Protein AF-A0A448WS96-F1 (afdb_monomer)

Secondary structure (DSSP, 8-state):
---TTTHHHHHHHHT----TTPEEEE-SSSTTSEEEEPPTTEESTTS-EE-------THHHHHHHHHHHHHHHHHHT-

Sequence (78 aa):
MLSANRCFIQAACSLRPCLNDGACRLVSTDSRGYQCTCTGGFTGANCELAILEAGIGAGAIAAIIILLLLLIGTVFTL

Solvent-accessible surface area (backbone atoms only — not comparable to full-atom values): 4682 Å² total; per-residue (Å²): 134,88,62,87,74,57,64,58,33,64,44,36,55,72,69,57,61,33,33,78,84,18,48,65,41,76,34,91,87,41,97,72,16,43,48,48,48,53,39,93,55,36,34,70,82,31,21,76,38,70,49,80,74,74,87,63,65,85,62,62,65,51,55,54,53,52,53,52,53,52,53,53,52,54,62,74,77,106

Structure (mmCIF, N/CA/C/O backbone):
data_AF-A0A448WS96-F1
#
_entry.id   AF-A0A448WS96-F1
#
loop_
_atom_site.group_PDB
_atom_site.id
_atom_site.type_symbol
_atom_site.label_atom_id
_atom_site.label_alt_id
_atom_site.label_comp_id
_atom_site.label_asym_id
_atom_site.label_entity_id
_atom_site.label_seq_id
_atom_site.pdbx_PDB_ins_code
_atom_site.Cartn_x
_atom_site.Cartn_y
_atom_site.Cartn_z
_atom_site.occupancy
_atom_site.B_iso_or_equiv
_atom_site.auth_seq_id
_atom_site.auth_comp_id
_atom_site.auth_asym_id
_atom_site.auth_atom_id
_atom_site.pdbx_PDB_model_num
ATOM 1 N N . MET A 1 1 ? 26.674 1.136 -28.491 1.00 42.16 1 MET A N 1
ATOM 2 C CA . MET A 1 1 ? 25.995 0.099 -27.683 1.00 42.16 1 MET A CA 1
ATOM 3 C C . MET A 1 1 ? 25.013 0.805 -26.753 1.00 42.16 1 MET A C 1
ATOM 5 O O . MET A 1 1 ? 25.424 1.316 -25.718 1.00 42.16 1 MET A O 1
ATOM 9 N N . LEU A 1 2 ? 23.750 0.973 -27.167 1.00 51.38 2 LEU A N 1
ATOM 10 C CA . LEU A 1 2 ? 22.748 1.653 -26.338 1.00 51.38 2 LEU A CA 1
ATOM 11 C C . LEU A 1 2 ? 22.346 0.753 -25.158 1.00 51.38 2 LEU A C 1
ATOM 13 O O . LEU A 1 2 ? 21.619 -0.214 -25.328 1.00 51.38 2 LEU A O 1
ATOM 17 N N . SER A 1 3 ? 22.878 1.109 -23.987 1.00 56.03 3 SER A N 1
ATOM 18 C CA . SER A 1 3 ? 22.370 0.913 -22.623 1.00 56.03 3 SER A CA 1
ATOM 19 C C . SER A 1 3 ? 21.454 -0.298 -22.364 1.00 56.03 3 SER A C 1
ATOM 21 O O . SER A 1 3 ? 20.246 -0.255 -22.601 1.00 56.03 3 SER A O 1
ATOM 23 N N . ALA A 1 4 ? 22.016 -1.313 -21.701 1.00 60.22 4 ALA A N 1
ATOM 24 C CA . ALA A 1 4 ? 21.315 -2.451 -21.096 1.00 60.22 4 ALA A CA 1
ATOM 25 C C . ALA A 1 4 ? 20.246 -2.066 -20.042 1.00 60.22 4 A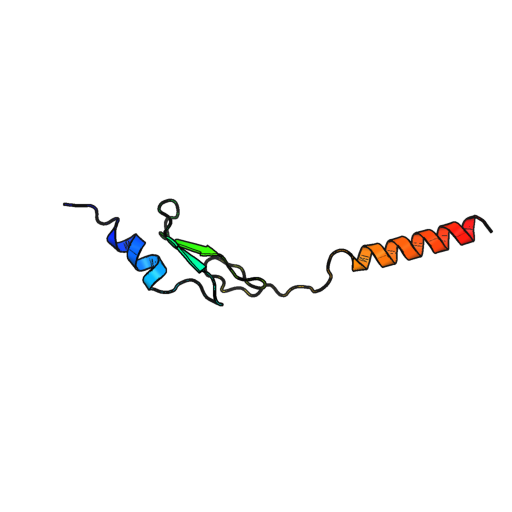LA A C 1
ATOM 27 O O . ALA A 1 4 ? 19.554 -2.935 -19.522 1.00 60.22 4 ALA A O 1
ATOM 28 N N . ASN A 1 5 ? 20.073 -0.773 -19.743 1.00 61.31 5 ASN A N 1
ATOM 29 C CA . ASN A 1 5 ? 19.207 -0.286 -18.672 1.00 61.31 5 ASN A CA 1
ATOM 30 C C . ASN A 1 5 ? 17.786 0.104 -19.126 1.00 61.31 5 ASN A C 1
ATOM 32 O O . ASN A 1 5 ? 16.990 0.542 -18.306 1.00 61.31 5 ASN A O 1
ATOM 36 N N . ARG A 1 6 ? 17.445 -0.018 -20.420 1.00 64.81 6 ARG A N 1
ATOM 37 C CA . ARG A 1 6 ? 16.085 0.295 -20.922 1.00 64.81 6 ARG A CA 1
ATOM 38 C C . ARG A 1 6 ? 15.188 -0.928 -21.127 1.00 64.81 6 ARG A C 1
ATOM 40 O O . ARG A 1 6 ? 13.975 -0.799 -21.020 1.00 64.81 6 ARG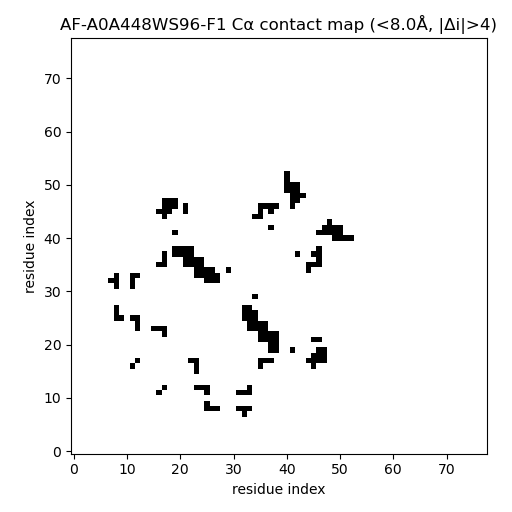 A O 1
ATOM 47 N N . CYS A 1 7 ? 15.758 -2.109 -21.372 1.00 64.81 7 CYS A N 1
ATOM 48 C CA . CYS A 1 7 ? 14.970 -3.332 -21.568 1.00 64.81 7 CYS A CA 1
ATOM 49 C C . CYS A 1 7 ? 14.423 -3.893 -20.242 1.00 64.81 7 CYS A C 1
ATOM 51 O O . CYS A 1 7 ? 13.299 -4.385 -20.202 1.00 64.81 7 CYS A O 1
ATOM 53 N N . PHE A 1 8 ? 15.196 -3.774 -19.154 1.00 64.00 8 PHE A N 1
ATOM 54 C CA . PHE A 1 8 ? 14.814 -4.266 -17.826 1.00 64.00 8 PHE A CA 1
ATOM 55 C C . PHE A 1 8 ? 13.646 -3.478 -17.219 1.00 64.00 8 PHE A C 1
ATOM 57 O O . PHE A 1 8 ? 12.690 -4.071 -16.727 1.00 64.00 8 PHE A O 1
ATOM 64 N N . ILE A 1 9 ? 13.678 -2.147 -17.332 1.00 66.12 9 ILE A N 1
ATOM 65 C CA . ILE A 1 9 ? 12.616 -1.280 -16.807 1.00 66.12 9 ILE A CA 1
ATOM 66 C C . ILE A 1 9 ? 11.291 -1.595 -17.508 1.00 66.12 9 ILE A C 1
ATOM 68 O O . ILE A 1 9 ? 10.293 -1.823 -16.847 1.00 66.12 9 ILE A O 1
ATOM 72 N N . GLN A 1 10 ? 11.276 -1.734 -18.836 1.00 67.12 10 GLN A N 1
ATOM 73 C CA . GLN A 1 10 ? 10.049 -2.054 -19.578 1.00 67.12 10 GLN A CA 1
ATOM 74 C C . GLN A 1 10 ? 9.454 -3.433 -19.209 1.00 67.12 10 GLN A C 1
ATOM 76 O O . GLN A 1 10 ? 8.231 -3.607 -19.190 1.00 67.12 10 GLN A O 1
ATOM 81 N N . ALA A 1 11 ? 10.300 -4.417 -18.889 1.00 77.00 11 ALA A N 1
ATOM 82 C CA . ALA A 1 11 ? 9.854 -5.742 -18.459 1.00 77.00 11 ALA A CA 1
ATOM 83 C C . ALA A 1 11 ? 9.214 -5.729 -17.060 1.00 77.00 11 ALA A C 1
ATOM 85 O O . ALA A 1 11 ? 8.344 -6.554 -16.785 1.00 77.00 11 ALA A O 1
ATOM 86 N N . ALA A 1 12 ? 9.586 -4.776 -16.203 1.00 85.12 12 ALA A N 1
ATOM 87 C CA . ALA A 1 12 ? 9.205 -4.762 -14.798 1.00 85.12 12 ALA A CA 1
ATOM 88 C C . ALA A 1 12 ? 7.682 -4.785 -14.575 1.00 85.12 12 ALA A C 1
ATOM 90 O O . ALA A 1 12 ? 7.184 -5.669 -13.887 1.00 85.12 12 ALA A O 1
ATOM 91 N N . CYS A 1 13 ? 6.917 -3.896 -15.220 1.00 90.50 13 CYS A N 1
ATOM 92 C CA . CYS A 1 13 ? 5.449 -3.953 -15.150 1.00 90.50 13 CYS A CA 1
ATOM 93 C C . CYS A 1 13 ? 4.825 -5.008 -16.075 1.00 90.50 13 CYS A C 1
ATOM 95 O O . CYS A 1 13 ? 3.710 -5.460 -15.816 1.00 90.50 13 CYS A O 1
ATOM 97 N N . SER A 1 14 ? 5.531 -5.434 -17.126 1.00 89.06 14 SER A N 1
ATOM 98 C CA . SER A 1 14 ? 5.041 -6.459 -18.062 1.00 89.06 14 SER A CA 1
ATOM 99 C C . SER A 1 14 ? 4.888 -7.831 -17.394 1.00 89.06 14 SER A C 1
ATOM 101 O O . SER A 1 14 ? 4.023 -8.611 -17.780 1.00 89.06 14 SER A O 1
ATOM 103 N N . LEU A 1 15 ? 5.677 -8.101 -16.349 1.00 90.25 15 LEU A N 1
ATOM 104 C CA . LEU A 1 15 ? 5.572 -9.305 -15.516 1.00 90.25 15 LEU A CA 1
ATOM 105 C C . LEU A 1 15 ? 4.390 -9.277 -14.533 1.00 90.25 15 LEU A C 1
ATOM 107 O O . LEU A 1 15 ? 4.186 -10.252 -13.817 1.00 90.25 15 LEU A O 1
ATOM 111 N N . ARG A 1 16 ? 3.615 -8.183 -14.501 1.00 92.31 16 ARG A N 1
ATOM 112 C CA . ARG A 1 16 ? 2.479 -7.970 -13.588 1.00 92.31 16 ARG A CA 1
ATOM 113 C C . ARG A 1 16 ? 2.843 -8.261 -12.116 1.00 92.31 16 ARG A C 1
ATOM 115 O O . ARG A 1 16 ? 2.188 -9.084 -11.484 1.00 92.31 16 ARG A O 1
ATOM 122 N N . PRO A 1 17 ? 3.880 -7.599 -11.565 1.00 93.25 17 PRO A N 1
ATOM 123 C CA . PRO A 1 17 ? 4.356 -7.874 -10.210 1.00 93.25 17 PRO A CA 1
ATOM 124 C C . PRO A 1 17 ? 3.369 -7.415 -9.128 1.00 93.25 17 PRO A C 1
ATOM 126 O O . PRO A 1 17 ? 3.327 -8.011 -8.059 1.00 93.25 17 PRO A O 1
ATOM 129 N N . CYS A 1 18 ? 2.563 -6.384 -9.400 1.00 96.88 18 CYS A N 1
ATOM 130 C CA . CYS A 1 18 ? 1.562 -5.882 -8.462 1.00 96.88 18 CYS A CA 1
ATOM 131 C C . CYS A 1 18 ? 0.346 -6.817 -8.410 1.00 96.88 18 CYS A C 1
ATOM 133 O O . CYS A 1 18 ? -0.325 -7.032 -9.421 1.00 96.88 18 CYS A O 1
ATOM 135 N N . LEU A 1 19 ? 0.066 -7.351 -7.225 1.00 95.88 19 LEU A N 1
ATOM 136 C CA . LEU A 1 19 ? -1.050 -8.242 -6.923 1.00 95.88 19 LEU A CA 1
ATOM 137 C C . LEU A 1 19 ? -2.289 -7.447 -6.481 1.00 95.88 19 LEU A C 1
ATOM 139 O O . LEU A 1 19 ? -2.221 -6.234 -6.289 1.00 95.88 19 LEU A O 1
ATOM 143 N N . ASN A 1 20 ? -3.419 -8.144 -6.316 1.00 95.00 20 ASN A N 1
ATOM 144 C CA . ASN A 1 20 ? -4.656 -7.600 -5.732 1.00 95.00 20 ASN A CA 1
ATOM 145 C C . ASN A 1 20 ? -5.115 -6.276 -6.375 1.00 95.00 20 ASN A C 1
ATOM 147 O O . ASN A 1 20 ? -5.403 -5.290 -5.699 1.00 95.00 20 ASN A O 1
ATOM 151 N N . ASP A 1 21 ? -5.121 -6.250 -7.710 1.00 94.12 21 ASP A N 1
ATOM 152 C CA . ASP A 1 21 ? -5.500 -5.089 -8.526 1.00 94.12 21 ASP A CA 1
ATOM 153 C C . ASP A 1 21 ? -4.639 -3.828 -8.299 1.00 94.12 21 ASP A C 1
AT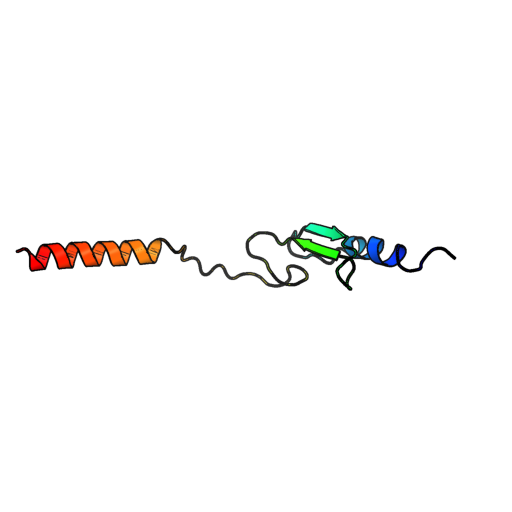OM 155 O O . ASP A 1 21 ? -5.031 -2.716 -8.653 1.00 94.12 21 ASP A O 1
ATOM 159 N N . GLY A 1 22 ? -3.428 -3.989 -7.754 1.00 95.06 22 GLY A N 1
ATOM 160 C CA . GLY A 1 22 ? -2.454 -2.911 -7.625 1.00 95.06 22 GLY A CA 1
ATOM 161 C C . GLY A 1 22 ? -1.995 -2.365 -8.983 1.00 95.06 22 GLY A C 1
ATOM 162 O O . GLY A 1 22 ? -1.693 -3.111 -9.917 1.00 95.06 22 GLY A O 1
ATOM 163 N N . ALA A 1 23 ? -1.886 -1.041 -9.091 1.00 95.31 23 ALA A N 1
ATOM 164 C CA . ALA A 1 23 ? -1.429 -0.375 -10.306 1.00 95.31 23 ALA A CA 1
ATOM 165 C C . ALA A 1 23 ? 0.105 -0.339 -10.367 1.00 95.31 23 ALA A C 1
ATOM 167 O O . ALA A 1 23 ? 0.763 0.154 -9.449 1.00 95.31 23 ALA A O 1
ATOM 168 N N . CYS A 1 24 ? 0.681 -0.820 -11.470 1.00 94.50 24 CYS A N 1
ATOM 169 C CA . CYS A 1 24 ? 2.127 -0.811 -11.683 1.00 94.50 24 CYS A CA 1
ATOM 170 C C . CYS A 1 24 ? 2.587 0.452 -12.415 1.00 94.50 24 CYS A C 1
ATOM 172 O O . CYS A 1 24 ? 2.031 0.814 -13.454 1.00 94.50 24 CYS A O 1
ATOM 174 N N . ARG A 1 25 ? 3.648 1.092 -11.914 1.00 92.81 25 ARG A N 1
ATOM 175 C CA . ARG A 1 25 ? 4.312 2.228 -12.564 1.00 92.81 25 ARG A CA 1
ATOM 176 C C . ARG A 1 25 ? 5.805 1.973 -12.703 1.00 92.81 25 ARG A C 1
ATOM 178 O O . ARG A 1 25 ? 6.465 1.621 -11.731 1.00 92.81 25 ARG A O 1
ATOM 185 N N . LEU A 1 26 ? 6.345 2.223 -13.893 1.00 90.31 26 LEU A N 1
ATOM 186 C CA . LEU A 1 26 ? 7.786 2.188 -14.138 1.00 90.31 26 LEU A CA 1
ATOM 187 C C . LEU A 1 26 ? 8.470 3.387 -13.479 1.00 90.31 26 LEU A C 1
ATOM 189 O O . LEU A 1 26 ? 8.036 4.525 -13.660 1.00 90.31 26 LEU A O 1
ATOM 193 N N . VAL A 1 27 ? 9.540 3.136 -12.728 1.00 88.25 27 VAL A N 1
ATOM 194 C CA . VAL A 1 27 ? 10.328 4.178 -12.055 1.00 88.25 27 VAL A CA 1
ATOM 195 C C . VAL A 1 27 ? 11.816 3.889 -12.212 1.00 88.25 27 VAL A C 1
ATOM 197 O O . VAL A 1 27 ? 12.260 2.767 -12.013 1.00 88.25 27 VAL A O 1
ATOM 200 N N . SER A 1 28 ? 12.604 4.907 -12.557 1.00 82.44 28 SER A N 1
ATOM 201 C CA . SER A 1 28 ? 14.058 4.761 -12.757 1.00 82.44 28 SER A CA 1
ATOM 202 C C . SER A 1 28 ? 14.872 4.924 -11.469 1.00 82.44 28 SER A C 1
ATOM 204 O O . SER A 1 28 ? 16.081 4.716 -11.479 1.00 82.44 28 SER A O 1
ATOM 206 N N . THR A 1 29 ? 14.230 5.362 -10.384 1.00 81.12 29 THR A N 1
ATOM 207 C CA . THR A 1 29 ? 14.862 5.663 -9.090 1.00 81.12 29 THR A CA 1
ATOM 208 C C . THR A 1 29 ? 14.867 4.476 -8.133 1.00 81.12 29 THR A C 1
ATOM 210 O O . THR A 1 29 ? 15.631 4.474 -7.175 1.00 81.12 29 THR A O 1
ATOM 213 N N . ASP A 1 30 ? 14.013 3.481 -8.372 1.00 79.56 30 ASP A N 1
ATOM 214 C CA . ASP A 1 30 ? 13.993 2.233 -7.613 1.00 79.56 30 ASP A CA 1
ATOM 215 C C . ASP A 1 30 ? 14.877 1.206 -8.330 1.00 79.56 30 ASP A C 1
ATOM 217 O O . ASP A 1 30 ? 14.817 1.077 -9.555 1.00 79.56 30 ASP A O 1
ATOM 221 N N . SER A 1 31 ? 15.677 0.448 -7.579 1.00 81.88 31 SER A N 1
ATOM 222 C CA . SER A 1 31 ? 16.524 -0.617 -8.129 1.00 81.88 31 SER A CA 1
ATOM 223 C C . SER A 1 31 ? 15.719 -1.719 -8.825 1.00 81.88 31 SER A C 1
ATOM 225 O O . SER A 1 31 ? 16.247 -2.418 -9.688 1.00 81.88 31 SER A O 1
ATOM 227 N N . ARG A 1 32 ? 14.430 -1.853 -8.493 1.00 82.50 32 ARG A N 1
ATOM 228 C CA . ARG A 1 32 ? 13.491 -2.789 -9.121 1.00 82.50 32 ARG A CA 1
ATOM 229 C C . ARG A 1 32 ? 12.964 -2.298 -10.467 1.00 82.50 32 ARG A C 1
ATOM 231 O O . ARG A 1 32 ? 12.456 -3.104 -11.239 1.00 82.50 32 ARG A O 1
ATOM 238 N N . GLY A 1 33 ? 13.055 -1.001 -10.760 1.00 88.31 33 GLY A N 1
ATOM 239 C CA . GLY A 1 33 ? 12.547 -0.424 -12.007 1.00 88.31 33 GLY A CA 1
ATOM 240 C C . GLY A 1 33 ? 11.030 -0.202 -12.057 1.00 88.31 33 GLY A C 1
ATOM 241 O O . GLY A 1 33 ? 10.508 0.262 -13.072 1.00 88.31 33 GLY A O 1
ATOM 242 N N . TYR A 1 34 ? 10.306 -0.519 -10.981 1.00 90.75 34 TYR A N 1
ATOM 243 C CA . TYR A 1 34 ? 8.863 -0.317 -10.862 1.00 90.75 34 TYR A CA 1
ATOM 244 C C . TYR A 1 34 ? 8.448 -0.017 -9.420 1.00 90.75 34 TYR A C 1
ATOM 246 O O . TYR A 1 34 ? 9.195 -0.249 -8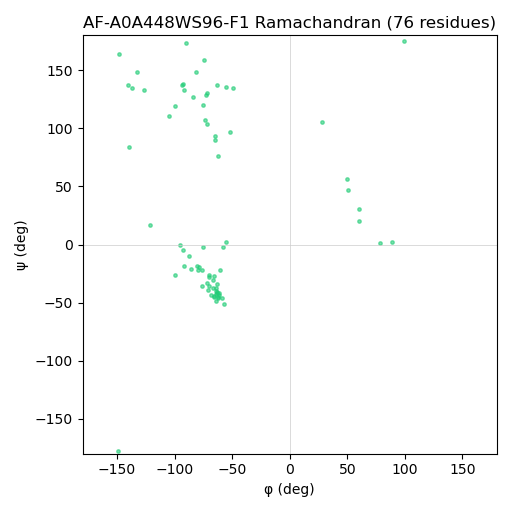.471 1.00 90.75 34 TYR A O 1
ATOM 254 N N . GLN A 1 35 ? 7.230 0.493 -9.277 1.00 94.06 35 GLN A N 1
ATOM 255 C CA . GLN A 1 35 ? 6.556 0.722 -8.012 1.00 94.06 35 GLN A CA 1
ATOM 256 C C . GLN A 1 35 ? 5.077 0.352 -8.152 1.00 94.06 35 GLN A C 1
ATOM 258 O O . GLN A 1 35 ? 4.439 0.706 -9.148 1.00 94.06 35 GLN A O 1
ATOM 263 N N . CYS A 1 36 ? 4.535 -0.330 -7.144 1.00 96.19 36 CYS A N 1
ATOM 264 C CA . CYS A 1 36 ? 3.115 -0.650 -7.059 1.00 96.19 36 CYS A CA 1
ATOM 265 C C . CYS A 1 36 ? 2.358 0.410 -6.254 1.00 96.19 36 CYS A C 1
ATOM 267 O O . CYS A 1 36 ? 2.823 0.874 -5.215 1.00 96.19 36 CYS A O 1
ATOM 269 N N . THR A 1 37 ? 1.181 0.791 -6.741 1.00 96.50 37 THR A N 1
ATOM 270 C CA . THR A 1 37 ? 0.178 1.551 -5.987 1.00 96.50 37 THR A CA 1
ATOM 271 C C . THR A 1 37 ? -0.936 0.587 -5.609 1.00 96.50 37 THR A C 1
ATOM 273 O O . THR A 1 37 ? -1.645 0.102 -6.490 1.00 96.50 37 THR A O 1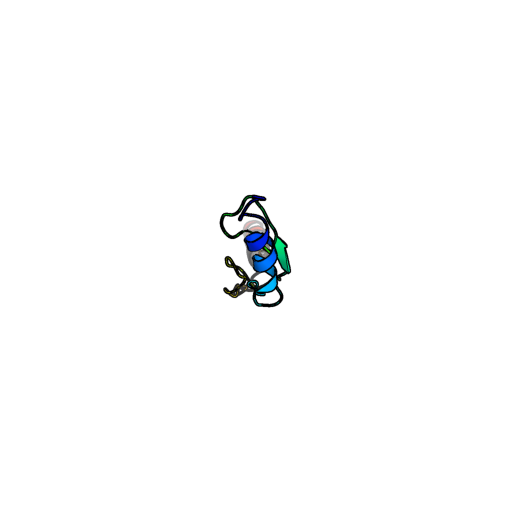
ATOM 276 N N . CYS A 1 38 ? -1.056 0.274 -4.321 1.00 96.31 38 CYS A N 1
ATOM 277 C CA . CYS A 1 38 ? -2.011 -0.717 -3.837 1.00 96.31 38 CYS A CA 1
ATOM 278 C C . CYS A 1 38 ? -3.419 -0.140 -3.695 1.00 96.31 38 CYS A C 1
ATOM 280 O O . CYS A 1 38 ? -3.604 1.045 -3.408 1.00 96.31 38 CYS A O 1
ATOM 282 N N . THR A 1 39 ? -4.406 -1.002 -3.910 1.00 90.12 39 THR A N 1
ATOM 283 C CA . THR A 1 39 ? -5.819 -0.742 -3.639 1.00 90.12 39 THR A CA 1
ATOM 284 C C . THR A 1 39 ? -6.082 -0.792 -2.129 1.00 90.12 39 THR A C 1
ATOM 286 O O . THR A 1 39 ? -5.291 -1.348 -1.362 1.00 90.12 39 THR A O 1
ATOM 289 N N . GLY A 1 40 ? -7.173 -0.163 -1.678 1.00 89.12 40 GLY A N 1
ATOM 290 C CA . GLY A 1 40 ? -7.532 -0.142 -0.256 1.00 89.12 40 GLY A CA 1
ATOM 291 C C . GLY A 1 40 ? -7.647 -1.559 0.311 1.00 89.12 40 GLY A C 1
ATOM 292 O O . GLY A 1 40 ? -8.224 -2.433 -0.332 1.00 89.12 40 GLY A O 1
ATOM 293 N N . GLY A 1 41 ? -7.078 -1.787 1.495 1.00 89.12 41 GLY A N 1
ATOM 294 C CA . GLY A 1 41 ? -7.013 -3.119 2.096 1.00 89.12 41 GLY A CA 1
ATOM 295 C C . GLY A 1 41 ? -5.782 -3.948 1.709 1.00 89.12 41 GLY A C 1
ATOM 296 O O . GLY A 1 41 ? -5.672 -5.076 2.180 1.00 89.12 41 GLY A O 1
ATOM 297 N N . PHE A 1 42 ? -4.835 -3.427 0.914 1.00 93.25 42 PHE A N 1
ATOM 298 C CA . PHE A 1 42 ? -3.581 -4.119 0.581 1.00 93.25 42 PHE A CA 1
ATOM 299 C C . PHE A 1 42 ? -2.339 -3.227 0.728 1.00 93.25 42 PHE A C 1
ATOM 301 O O . PHE A 1 42 ? -2.376 -2.016 0.525 1.00 93.25 42 PHE A O 1
ATOM 308 N N . THR A 1 43 ? -1.212 -3.841 1.080 1.00 93.56 43 THR A N 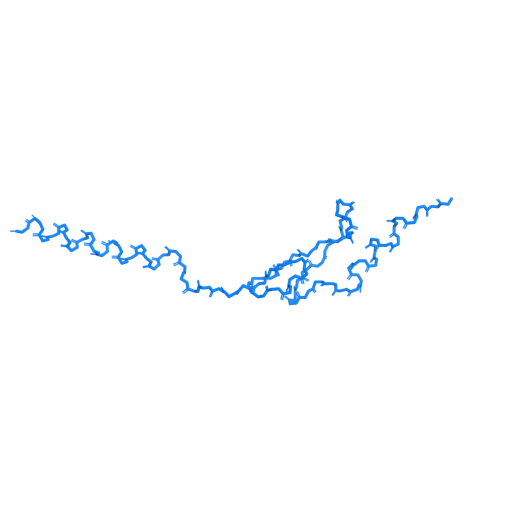1
ATOM 309 C CA . THR A 1 43 ? 0.097 -3.211 1.287 1.00 93.56 43 THR A CA 1
ATOM 310 C C . THR A 1 43 ? 1.231 -4.185 0.936 1.00 93.56 43 THR A C 1
ATOM 312 O O . THR A 1 43 ? 0.991 -5.304 0.485 1.00 93.56 43 THR A O 1
ATOM 315 N N . GLY A 1 44 ? 2.479 -3.765 1.123 1.00 93.56 44 GLY A N 1
ATOM 316 C CA . GLY A 1 44 ? 3.671 -4.506 0.708 1.00 93.56 44 GLY A CA 1
ATOM 317 C C . GLY A 1 44 ? 4.249 -3.994 -0.609 1.00 93.56 44 GLY A C 1
ATOM 318 O O . GLY A 1 44 ? 3.705 -3.092 -1.248 1.00 93.56 44 GLY A O 1
ATOM 319 N N . ALA A 1 45 ? 5.394 -4.546 -1.010 1.00 94.31 45 ALA A N 1
ATOM 320 C CA . ALA A 1 45 ? 6.106 -4.093 -2.207 1.00 94.31 45 ALA A CA 1
ATOM 321 C C . ALA A 1 45 ? 5.327 -4.383 -3.499 1.00 94.31 45 ALA A C 1
ATOM 323 O O . ALA A 1 45 ? 5.437 -3.632 -4.467 1.00 94.31 45 ALA A O 1
ATOM 324 N N . ASN A 1 46 ? 4.549 -5.463 -3.481 1.00 95.81 46 ASN A N 1
ATOM 325 C CA . ASN A 1 46 ? 3.766 -5.990 -4.585 1.00 95.81 46 ASN A CA 1
ATOM 326 C C . ASN A 1 46 ? 2.277 -6.070 -4.237 1.00 95.81 46 ASN A C 1
ATOM 328 O O . ASN A 1 46 ? 1.534 -6.766 -4.920 1.00 95.81 46 ASN A O 1
ATOM 332 N N . CYS A 1 47 ? 1.828 -5.370 -3.192 1.00 96.69 47 CYS A N 1
ATOM 333 C CA . CYS A 1 47 ? 0.453 -5.442 -2.694 1.00 96.69 47 CYS A CA 1
ATOM 334 C C . CYS A 1 47 ? 0.043 -6.857 -2.245 1.00 96.69 47 CYS A C 1
ATOM 336 O O . CYS A 1 47 ? -1.118 -7.239 -2.356 1.00 96.69 47 CYS A O 1
ATOM 338 N N . GLU A 1 48 ? 0.999 -7.653 -1.766 1.00 95.50 48 GLU A N 1
ATOM 339 C CA . GLU A 1 48 ? 0.816 -9.043 -1.347 1.00 95.50 48 GLU A CA 1
ATOM 340 C C . GLU A 1 48 ? 0.224 -9.192 0.061 1.00 95.50 48 GLU A C 1
ATOM 342 O O . GLU A 1 48 ? -0.292 -10.253 0.410 1.00 95.50 48 GLU A O 1
ATOM 347 N N . LEU A 1 49 ? 0.295 -8.138 0.876 1.00 93.69 49 LEU A N 1
ATOM 348 C CA . LEU A 1 49 ? -0.143 -8.155 2.266 1.00 93.69 49 LEU A CA 1
ATOM 349 C C . LEU A 1 49 ? -1.533 -7.535 2.371 1.00 93.69 49 LEU A C 1
ATOM 351 O O . LEU A 1 49 ? -1.705 -6.358 2.068 1.00 93.69 49 LEU A O 1
ATOM 355 N N . ALA A 1 50 ? -2.519 -8.292 2.843 1.00 90.69 50 ALA A N 1
ATOM 356 C CA . ALA A 1 50 ? -3.818 -7.726 3.183 1.00 90.69 50 ALA A CA 1
ATOM 357 C C . ALA A 1 50 ? -3.700 -6.896 4.470 1.00 90.69 50 ALA A C 1
ATOM 359 O O . ALA A 1 50 ? -3.210 -7.375 5.496 1.00 90.69 50 ALA A O 1
ATOM 360 N N . ILE A 1 51 ? -4.174 -5.656 4.425 1.00 87.06 51 ILE A N 1
ATOM 361 C CA . ILE A 1 51 ? -4.460 -4.879 5.622 1.00 87.06 51 ILE A CA 1
ATOM 362 C C . ILE A 1 51 ? -5.730 -5.503 6.187 1.00 87.06 51 ILE A C 1
ATOM 364 O O . ILE A 1 51 ? -6.816 -5.357 5.626 1.00 87.06 51 ILE A O 1
ATOM 368 N N . LEU A 1 52 ? -5.599 -6.231 7.295 1.00 73.56 52 LEU A N 1
ATOM 369 C CA . LEU A 1 52 ? -6.754 -6.454 8.146 1.00 73.56 52 LEU A CA 1
ATOM 370 C C . LEU A 1 52 ? -7.118 -5.079 8.684 1.00 73.56 52 LEU A C 1
ATOM 372 O O . LEU A 1 52 ? -6.520 -4.611 9.652 1.00 73.56 52 LEU A O 1
ATOM 376 N N . GLU A 1 53 ? -8.031 -4.404 7.988 1.00 61.00 53 GLU A N 1
ATOM 377 C CA . GLU A 1 53 ? -8.727 -3.238 8.499 1.00 61.00 53 GLU A CA 1
ATOM 378 C C . GLU A 1 53 ? -9.298 -3.672 9.850 1.00 61.00 53 GLU A C 1
ATOM 380 O O . GLU A 1 53 ? -10.327 -4.347 9.931 1.00 61.00 53 GLU A O 1
ATOM 385 N N . ALA A 1 54 ? -8.588 -3.357 10.933 1.00 54.72 54 ALA A N 1
ATOM 386 C CA . ALA A 1 54 ? -9.172 -3.356 12.253 1.00 54.72 54 ALA A CA 1
ATOM 387 C C . ALA A 1 54 ? -10.214 -2.245 12.181 1.00 54.72 54 ALA A C 1
ATOM 389 O O . ALA A 1 54 ? -9.897 -1.070 12.353 1.00 54.72 54 ALA A O 1
ATOM 390 N N . GLY A 1 55 ? -11.430 -2.631 11.791 1.00 58.06 55 GLY A N 1
ATOM 391 C CA . GLY A 1 55 ? -12.589 -1.778 11.619 1.00 58.06 55 GLY A CA 1
ATOM 392 C C . GLY A 1 55 ? -12.978 -1.134 12.938 1.00 58.06 55 GLY A C 1
ATOM 393 O O . GLY A 1 55 ? -13.943 -1.530 13.579 1.00 58.06 55 GLY A O 1
ATOM 394 N N . ILE A 1 56 ? -12.215 -0.128 13.338 1.00 54.97 56 ILE A N 1
ATOM 395 C CA . ILE A 1 56 ? -12.574 0.882 14.313 1.00 54.97 56 ILE A CA 1
ATOM 396 C C . ILE A 1 56 ? -12.009 2.171 13.733 1.00 54.97 56 ILE A C 1
ATOM 398 O O . ILE A 1 56 ? -10.897 2.592 14.046 1.00 54.97 56 ILE A O 1
ATOM 402 N N . GLY A 1 57 ? -12.778 2.796 12.838 1.00 54.31 57 GLY A N 1
ATOM 403 C CA . GLY A 1 57 ? -12.530 4.190 12.499 1.00 54.31 57 GLY A CA 1
ATOM 404 C C . GLY A 1 57 ? -12.393 4.973 13.805 1.00 54.31 57 GLY A C 1
ATOM 405 O O . GLY A 1 57 ? -13.187 4.778 14.730 1.00 54.31 57 GLY A O 1
ATOM 406 N N . ALA A 1 58 ? -11.385 5.838 13.894 1.00 56.31 58 ALA A N 1
ATOM 407 C CA . ALA A 1 58 ? -11.017 6.592 15.096 1.00 56.31 58 ALA A CA 1
ATOM 408 C C . ALA A 1 58 ? -12.155 7.449 15.721 1.00 56.31 58 ALA A C 1
ATOM 410 O O . ALA A 1 58 ? -11.940 8.122 16.723 1.00 56.31 58 ALA A O 1
ATOM 411 N N . GLY A 1 59 ? -13.374 7.420 15.168 1.00 54.34 59 GLY A N 1
ATOM 412 C CA . GLY A 1 59 ? -14.573 8.069 15.695 1.00 54.34 59 GLY A CA 1
ATOM 413 C C . GLY A 1 59 ? -15.366 7.272 16.743 1.00 54.34 59 GLY A C 1
ATOM 414 O O . GLY A 1 59 ? -16.090 7.889 17.521 1.00 54.34 59 GLY A O 1
ATOM 415 N N . ALA A 1 60 ? -15.238 5.940 16.830 1.00 62.81 60 ALA A N 1
ATOM 416 C CA . ALA A 1 60 ? -16.040 5.161 17.789 1.00 62.81 60 ALA A CA 1
ATOM 417 C C . ALA A 1 60 ? -15.597 5.386 19.247 1.00 62.81 60 ALA A C 1
ATOM 419 O O . ALA A 1 60 ? -16.423 5.521 20.149 1.00 62.81 60 ALA A O 1
ATOM 420 N N . ILE A 1 61 ? -14.284 5.490 19.470 1.00 72.69 61 ILE A N 1
ATOM 421 C CA . ILE A 1 61 ? -13.711 5.684 20.810 1.00 72.69 61 ILE A CA 1
ATOM 422 C C . ILE A 1 61 ? -14.026 7.096 21.333 1.00 72.69 61 ILE A C 1
ATOM 424 O O . ILE A 1 61 ? -14.317 7.273 22.515 1.00 72.69 61 ILE A O 1
ATOM 428 N N . ALA A 1 62 ? -14.051 8.095 20.443 1.00 76.50 62 ALA A N 1
ATOM 429 C CA . ALA A 1 62 ? -14.383 9.475 20.790 1.00 76.50 62 ALA A CA 1
ATOM 430 C C . ALA A 1 62 ? -15.830 9.620 21.291 1.00 76.50 62 ALA A C 1
ATOM 432 O O . ALA A 1 62 ? -16.063 10.326 22.268 1.00 76.50 62 ALA A O 1
ATOM 433 N N . ALA A 1 63 ? -16.792 8.913 20.685 1.00 82.69 63 ALA A N 1
ATOM 434 C CA . ALA A 1 63 ? -18.193 8.964 21.106 1.00 82.69 63 ALA A CA 1
ATOM 435 C C . ALA A 1 63 ? -18.398 8.426 22.535 1.00 82.69 63 ALA A C 1
ATOM 437 O O . ALA A 1 63 ? -19.126 9.028 23.323 1.00 82.69 63 ALA A O 1
ATOM 438 N N . ILE A 1 64 ? -17.709 7.333 22.887 1.00 84.94 64 ILE A N 1
ATOM 439 C CA . ILE A 1 64 ? -17.765 6.741 24.233 1.00 84.94 64 ILE A CA 1
ATOM 440 C C . ILE A 1 64 ? -17.153 7.699 25.262 1.00 84.94 64 ILE A C 1
ATOM 442 O O . ILE A 1 64 ? -17.748 7.936 26.311 1.00 84.94 64 ILE A O 1
ATOM 446 N N . ILE A 1 65 ? -15.999 8.299 24.952 1.00 87.69 65 ILE A N 1
ATOM 447 C CA . ILE A 1 65 ? -15.333 9.263 25.842 1.00 87.69 65 ILE A CA 1
ATOM 448 C C . ILE A 1 65 ? -16.210 10.505 26.066 1.00 87.69 65 ILE A C 1
ATOM 450 O O . ILE A 1 65 ? -16.379 10.933 27.206 1.00 87.69 65 ILE A O 1
ATOM 454 N N . ILE A 1 66 ? -16.812 11.059 25.009 1.00 89.56 66 ILE A N 1
ATOM 455 C CA . ILE A 1 66 ? -17.704 12.227 25.103 1.00 89.56 66 ILE A CA 1
ATOM 456 C C . ILE A 1 66 ? -18.929 11.911 25.972 1.00 89.56 66 ILE A C 1
ATOM 458 O O . ILE A 1 66 ? -19.289 12.711 26.834 1.00 89.56 66 ILE A O 1
ATOM 462 N N . LEU A 1 67 ? -19.541 10.734 25.796 1.00 90.31 67 LEU A N 1
ATOM 463 C CA . LEU A 1 67 ? -20.689 10.306 26.597 1.00 90.31 67 LEU A CA 1
ATOM 464 C C . LEU A 1 67 ? -20.337 10.193 28.090 1.00 90.31 67 LEU A C 1
ATOM 466 O O . LEU A 1 67 ? -21.105 10.647 28.935 1.00 90.31 67 LEU A O 1
ATOM 470 N N . LEU A 1 68 ? -19.162 9.647 28.418 1.00 92.00 68 LEU A N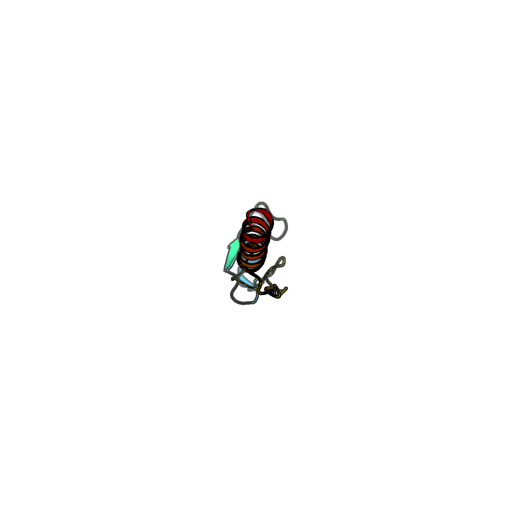 1
ATOM 471 C CA . LEU A 1 68 ? -18.689 9.539 29.802 1.00 92.00 68 LEU A CA 1
ATOM 472 C C . LEU A 1 68 ? -18.452 10.912 30.449 1.00 92.00 68 LEU A C 1
ATOM 474 O O . LEU A 1 68 ? -18.852 11.119 31.594 1.00 92.00 68 LEU A O 1
ATOM 478 N N . LEU A 1 69 ? -17.854 11.863 29.724 1.00 92.88 69 LEU A N 1
ATOM 479 C CA . LEU A 1 69 ? -17.618 13.220 30.232 1.00 92.88 69 LEU A CA 1
ATOM 480 C C . LEU A 1 69 ? -18.926 13.976 30.511 1.00 92.88 69 LEU A C 1
ATOM 482 O O . LEU A 1 69 ? -19.011 14.688 31.510 1.00 92.88 69 LEU A O 1
ATOM 486 N N . LEU A 1 70 ? -19.953 13.793 29.675 1.00 92.56 70 LEU A N 1
ATOM 487 C CA . LEU A 1 70 ? -21.274 14.389 29.895 1.00 92.56 70 LEU A CA 1
ATOM 488 C C . LEU A 1 70 ? -21.954 13.821 31.147 1.00 92.56 70 LEU A C 1
ATOM 490 O O . LEU A 1 70 ? -22.456 14.589 31.963 1.00 92.56 70 LEU A O 1
ATOM 494 N N . LEU A 1 71 ? -21.924 12.497 31.342 1.00 94.00 71 LEU A N 1
ATOM 495 C CA . LEU A 1 71 ? -22.526 11.857 32.518 1.00 94.00 71 LEU A CA 1
ATOM 496 C C . LEU A 1 71 ? -21.834 12.292 33.816 1.00 94.00 71 LEU A C 1
ATOM 498 O O . LEU A 1 71 ? -22.505 12.722 34.753 1.00 94.00 71 LEU A O 1
ATOM 502 N N . ILE A 1 72 ? -20.499 12.255 33.855 1.00 93.19 72 ILE A N 1
ATOM 503 C CA . ILE A 1 72 ? -19.720 12.674 35.031 1.00 93.19 72 ILE A CA 1
ATOM 504 C C . ILE A 1 72 ? -19.937 14.165 35.321 1.00 93.19 72 ILE A C 1
ATOM 506 O O 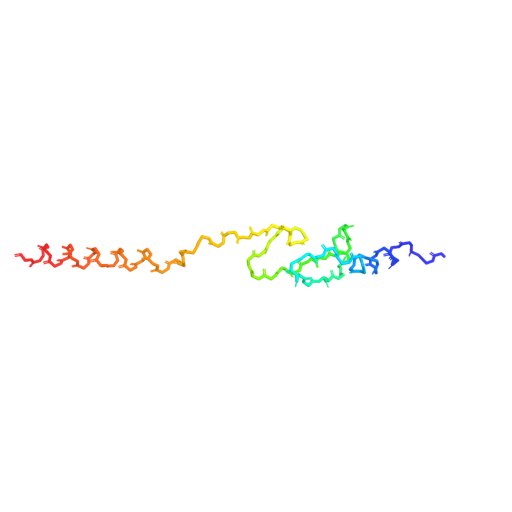. ILE A 1 72 ? -20.138 14.537 36.476 1.00 93.19 72 ILE A O 1
ATOM 510 N N . GLY A 1 73 ? -19.957 15.006 34.281 1.00 87.12 73 GLY A N 1
ATOM 511 C CA . GLY A 1 73 ? -20.236 16.434 34.408 1.00 87.12 73 GLY A CA 1
ATOM 512 C C . GLY A 1 73 ? -21.606 16.707 35.027 1.00 87.12 73 GLY A C 1
ATOM 513 O O . GLY A 1 73 ? -21.689 17.483 35.970 1.00 87.12 73 GLY A O 1
ATOM 514 N N . THR A 1 74 ? -22.657 16.020 34.564 1.00 86.00 74 THR A N 1
ATOM 515 C CA . THR A 1 74 ? -24.016 16.196 35.109 1.00 86.00 74 THR A CA 1
ATOM 516 C C . THR A 1 74 ? -24.164 15.716 36.553 1.00 86.00 74 THR A C 1
ATOM 518 O O . THR A 1 74 ? -24.845 16.376 37.332 1.00 86.00 74 THR A O 1
ATOM 521 N N . VAL A 1 75 ? -23.508 14.612 36.931 1.00 87.25 75 VAL A N 1
ATOM 522 C CA . VAL A 1 75 ? -23.570 14.043 38.291 1.00 87.25 75 VAL A CA 1
ATOM 523 C C . VAL A 1 75 ? -22.803 14.893 39.303 1.00 87.25 75 VAL A C 1
ATOM 525 O O . VAL A 1 75 ? -23.207 14.966 40.452 1.00 87.25 75 VAL A O 1
ATOM 528 N N . PHE A 1 76 ? -21.712 15.547 38.897 1.00 84.19 76 PHE A N 1
ATOM 529 C CA . PHE A 1 76 ? -20.945 16.430 39.782 1.00 84.19 76 PHE A CA 1
ATOM 530 C C . PHE A 1 76 ? -21.624 17.792 40.009 1.00 84.19 76 PHE A C 1
ATOM 532 O O . PHE A 1 76 ? -21.330 18.481 40.983 1.00 84.19 76 PHE A O 1
ATOM 539 N N . THR A 1 77 ? -22.513 18.197 39.100 1.00 70.50 77 THR A N 1
ATOM 540 C CA . THR A 1 77 ? -23.290 19.443 39.203 1.00 70.50 77 THR A CA 1
ATOM 541 C C . THR A 1 77 ? -24.664 19.284 39.870 1.00 70.50 77 THR A C 1
ATOM 543 O O . THR A 1 77 ? -25.347 20.293 40.040 1.00 70.50 77 THR A O 1
ATOM 546 N N . LEU A 1 78 ? -25.077 18.056 40.212 1.00 68.69 78 LEU A N 1
ATOM 547 C CA . LEU A 1 78 ? -26.291 17.729 40.978 1.00 68.69 78 LEU A CA 1
ATOM 548 C C . LEU A 1 78 ? -25.939 17.454 42.445 1.00 68.69 78 LEU A C 1
ATOM 550 O O . LEU A 1 78 ? -26.738 17.872 43.312 1.00 68.69 78 LEU A O 1
#

Organism: NCBI:txid117903

pLDDT: mean 81.9, std 14.42, range [42.16, 96.88]

Mean predicted aligned error: 12.67 Å

Radius of gyration: 24.07 Å; Cα contacts (8 Å, |Δi|>4): 91; chains: 1; bounding box: 52×29×69 Å

Nearest PDB structures (foldseek):
  4d90-assembly3_A  TM=8.699E-01  e=9.001E-04  Homo sapiens
  2i9a-assembly3_C  TM=7.985E-01  e=2.210E-02  Homo sapiens
  3bt1-assembly1_A  TM=7.974E-01  e=3.596E-02  Homo sapiens
  2i9a-assembly1_A  TM=7.868E-01  e=6.275E-02  Homo s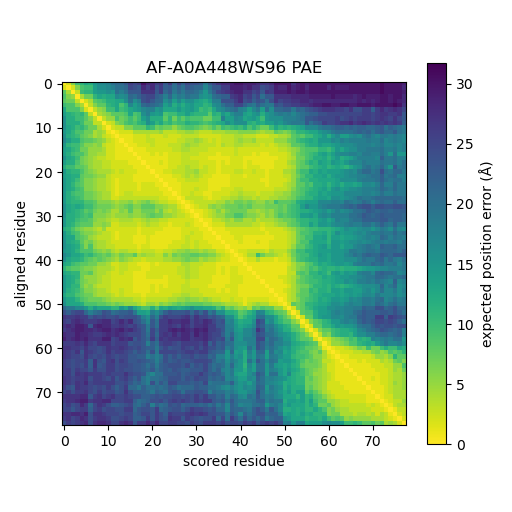apiens
  2fd6-assembly2_A  TM=7.768E-01  e=8.886E-02  Homo sapiens

InterPro domains:
  IPR000742 EGF-like domain [PF00008] (13-46)
  IPR000742 EGF-like domain [PS00022] (36-47)
  IPR000742 EGF-like domain [PS01186] (36-47)
  IPR000742 EGF-like domain [PS50026] (9-48)
  IPR000742 EGF-like domain [SM00181] (12-48)

Foldseek 3Di:
DPDPLPVQLVVLCVVVQAPPPWDKDADPPDPSRIATHEDPQFDDRRSPDGPPPPPDDPPVVVVVVVVVCVVVVVVVVD